Protein AF-A0A382XWU5-F1 (afdb_monomer)

Structure (mmCIF, N/CA/C/O backbone):
data_AF-A0A382XWU5-F1
#
_entry.id   AF-A0A382XWU5-F1
#
loop_
_atom_site.group_PDB
_atom_site.id
_atom_site.type_symbol
_atom_site.label_atom_id
_atom_site.label_alt_id
_atom_site.label_comp_id
_atom_site.label_asym_id
_atom_site.label_entity_id
_atom_site.label_seq_id
_atom_site.pdbx_PDB_ins_code
_atom_site.Cartn_x
_atom_site.Cartn_y
_atom_site.Cartn_z
_atom_site.occupancy
_atom_site.B_iso_or_equiv
_atom_site.auth_seq_id
_atom_site.auth_comp_id
_atom_site.auth_asym_id
_atom_site.auth_atom_id
_atom_site.pdbx_PDB_model_num
ATOM 1 N N . MET A 1 1 ? -29.945 58.607 24.976 1.00 47.78 1 MET A N 1
ATOM 2 C CA . MET A 1 1 ? -29.449 58.327 23.611 1.00 47.78 1 MET A CA 1
ATOM 3 C C . MET A 1 1 ? -27.964 57.992 23.700 1.00 47.78 1 MET A C 1
ATOM 5 O O . MET A 1 1 ? -27.183 58.890 23.975 1.00 47.78 1 MET A O 1
ATOM 9 N N . LYS A 1 2 ? -27.612 56.704 23.615 1.00 45.28 2 LYS A N 1
ATOM 10 C CA . LYS A 1 2 ? -26.262 56.135 23.424 1.00 45.28 2 LYS A CA 1
ATOM 11 C C . LYS A 1 2 ? -26.508 54.673 23.052 1.00 45.28 2 LYS A C 1
ATOM 13 O O . LYS A 1 2 ? -27.006 53.902 23.863 1.00 45.28 2 LYS A O 1
ATOM 18 N N . THR A 1 3 ? -26.360 54.396 21.769 1.00 47.94 3 THR A N 1
ATOM 19 C CA . THR A 1 3 ? -26.756 53.167 21.083 1.00 47.94 3 THR A CA 1
ATOM 20 C C . THR A 1 3 ? -25.823 52.007 21.423 1.00 47.94 3 THR A C 1
ATOM 22 O O . THR A 1 3 ? -24.619 52.191 21.570 1.00 47.94 3 THR A O 1
ATOM 25 N N . LEU A 1 4 ? -26.422 50.823 21.551 1.00 46.69 4 LEU A N 1
ATOM 26 C CA . LEU A 1 4 ? -25.793 49.521 21.756 1.00 46.69 4 LEU A CA 1
ATOM 27 C C . LEU A 1 4 ? -24.927 49.136 20.543 1.00 46.69 4 LEU A C 1
ATOM 29 O O . LEU A 1 4 ? -25.350 49.317 19.403 1.00 46.69 4 LEU A O 1
ATOM 33 N N . PHE A 1 5 ? -23.742 48.581 20.796 1.00 53.69 5 PHE A N 1
ATOM 34 C CA . PHE A 1 5 ? -22.910 47.917 19.789 1.00 53.69 5 PHE A CA 1
ATOM 35 C C . PHE A 1 5 ? -23.463 46.517 19.482 1.00 53.69 5 PHE A C 1
ATOM 37 O O . PHE A 1 5 ? -23.706 45.764 20.426 1.00 53.69 5 PHE A O 1
ATOM 44 N N . PRO A 1 6 ? -23.546 46.105 18.207 1.00 48.34 6 PRO A N 1
ATOM 45 C CA . PRO A 1 6 ? -23.460 44.698 17.853 1.00 48.34 6 PRO A CA 1
ATOM 46 C C . PRO A 1 6 ? -22.148 44.422 17.107 1.00 48.34 6 PRO A C 1
ATOM 48 O O . PRO A 1 6 ? -21.936 44.881 15.987 1.00 48.34 6 PRO A O 1
ATOM 51 N N . ILE A 1 7 ? -21.266 43.644 17.740 1.00 51.47 7 ILE A N 1
ATOM 52 C CA . ILE A 1 7 ? -20.203 42.913 17.046 1.00 51.47 7 ILE A CA 1
ATOM 53 C C . ILE A 1 7 ? -20.905 41.738 16.366 1.00 51.47 7 ILE A C 1
ATOM 55 O O . ILE A 1 7 ? -21.276 40.770 17.027 1.00 51.47 7 ILE A O 1
ATOM 59 N N . LEU A 1 8 ? -21.159 41.856 15.063 1.00 40.47 8 LEU A N 1
ATOM 60 C CA . LEU A 1 8 ? -21.640 40.744 14.254 1.00 40.47 8 LEU A CA 1
ATOM 61 C C . LEU A 1 8 ? -20.419 40.047 13.657 1.00 40.47 8 LEU A C 1
ATOM 63 O O . LEU A 1 8 ? -19.794 40.538 12.721 1.00 40.47 8 LEU A O 1
ATOM 67 N N . THR A 1 9 ? -20.055 38.927 14.270 1.00 47.25 9 THR A N 1
ATOM 68 C CA . THR A 1 9 ? -19.022 38.002 13.815 1.00 47.25 9 THR A CA 1
ATOM 69 C C . THR A 1 9 ? -19.362 37.516 12.408 1.00 47.25 9 THR A C 1
ATOM 71 O O . THR A 1 9 ? -20.325 36.776 12.217 1.00 47.25 9 THR A O 1
ATOM 74 N N . THR A 1 10 ? -18.584 37.931 11.410 1.00 50.41 10 THR A N 1
ATOM 75 C CA . THR A 1 10 ? -18.626 37.340 10.070 1.00 50.41 10 THR A CA 1
ATOM 76 C C . THR A 1 10 ? -18.156 35.892 10.177 1.00 50.41 10 THR A C 1
ATOM 78 O O . THR A 1 10 ? -16.973 35.632 10.393 1.00 50.41 10 THR A O 1
ATOM 81 N N . LEU A 1 11 ? -19.086 34.943 10.065 1.00 43.41 11 LEU A N 1
ATOM 82 C CA . LEU A 1 11 ? -18.778 33.525 9.926 1.00 43.41 11 LEU A CA 1
ATOM 83 C C . LEU A 1 11 ? -18.130 33.317 8.551 1.00 43.41 11 LEU A C 1
ATOM 85 O O . LEU A 1 11 ? -18.790 33.418 7.517 1.00 43.41 11 LEU A O 1
ATOM 89 N N . LEU A 1 12 ? -16.821 33.072 8.546 1.00 43.38 12 LEU A N 1
ATOM 90 C CA . LEU A 1 12 ? -16.079 32.640 7.371 1.00 43.38 12 LEU A CA 1
ATOM 91 C C . LEU A 1 12 ? -16.548 31.222 7.022 1.00 43.38 12 LEU A C 1
ATOM 93 O O . LEU A 1 12 ? -16.165 30.260 7.683 1.00 43.38 12 LEU A O 1
ATOM 97 N N . VAL A 1 13 ? -17.380 31.080 5.991 1.00 46.50 13 VAL A N 1
ATOM 98 C CA . VAL A 1 13 ? -17.580 29.776 5.354 1.00 46.50 13 VAL A CA 1
ATOM 99 C C . VAL A 1 13 ? -16.325 29.516 4.531 1.00 46.50 13 VAL A C 1
ATOM 101 O O . VAL A 1 13 ? -16.225 29.916 3.374 1.00 46.50 13 VAL A O 1
ATOM 104 N N . ALA A 1 14 ? -15.330 28.887 5.153 1.00 50.69 14 ALA A N 1
ATOM 105 C CA . ALA A 1 14 ? -14.330 28.158 4.399 1.00 50.69 14 ALA A CA 1
ATOM 106 C C . ALA A 1 14 ? -15.072 26.979 3.763 1.00 50.69 14 ALA A C 1
ATOM 108 O O . ALA A 1 14 ? -15.280 25.948 4.396 1.00 50.69 14 ALA A O 1
ATOM 109 N N . ALA A 1 15 ? -15.540 27.160 2.528 1.00 53.72 15 ALA A N 1
ATOM 110 C CA . ALA A 1 15 ? -15.833 26.037 1.659 1.00 53.72 15 ALA A CA 1
ATOM 111 C C . ALA A 1 15 ? -14.479 25.397 1.341 1.00 53.72 15 ALA A C 1
ATOM 113 O O . ALA A 1 15 ? -13.852 25.696 0.325 1.00 53.72 15 ALA A O 1
ATOM 114 N N . SER A 1 16 ? -13.973 24.589 2.273 1.00 58.25 16 SER A N 1
ATOM 115 C CA . SER A 1 16 ? -12.977 23.587 1.942 1.00 58.25 16 SER A CA 1
ATOM 116 C C . SER A 1 16 ? -13.573 22.781 0.798 1.00 58.25 16 SER A C 1
ATOM 118 O O . SER A 1 16 ? -14.723 22.343 0.859 1.00 58.25 16 SER A O 1
ATOM 120 N N . LEU A 1 17 ? -12.812 22.671 -0.285 1.00 52.06 17 LEU A N 1
ATOM 121 C CA . LEU A 1 17 ? -13.108 21.767 -1.379 1.00 52.06 17 LEU A CA 1
ATOM 122 C C . LEU A 1 17 ? -13.188 20.368 -0.767 1.00 52.06 17 LEU A C 1
ATOM 124 O O . LEU A 1 17 ? -12.168 19.725 -0.546 1.00 52.06 17 LEU A O 1
ATOM 128 N N . VAL A 1 18 ? -14.394 19.926 -0.411 1.00 57.00 18 VAL A N 1
ATOM 129 C CA . VAL A 1 18 ? -14.641 18.527 -0.091 1.00 57.00 18 VAL A CA 1
ATOM 130 C C . VAL A 1 18 ? -14.540 17.824 -1.431 1.00 57.00 18 VAL A C 1
ATOM 132 O O . VAL A 1 18 ? -15.486 17.809 -2.218 1.00 57.00 18 VAL A O 1
ATOM 135 N N . THR A 1 19 ? -13.349 17.318 -1.733 1.00 56.00 19 THR A N 1
ATOM 136 C CA . THR A 1 19 ? -13.172 16.325 -2.781 1.00 56.00 19 THR A CA 1
ATOM 137 C C . THR A 1 19 ? -13.959 15.107 -2.322 1.00 56.00 19 THR A C 1
ATOM 139 O O . THR A 1 19 ? -13.486 14.319 -1.505 1.00 56.00 19 THR A O 1
ATOM 142 N N . THR A 1 20 ? -15.208 15.007 -2.771 1.00 55.88 20 THR A N 1
ATOM 143 C CA . THR A 1 20 ? -15.975 13.772 -2.669 1.00 55.88 20 THR A CA 1
ATOM 144 C C . THR A 1 20 ? -15.310 12.804 -3.636 1.00 55.88 20 THR A C 1
ATOM 146 O O . THR A 1 20 ? -15.597 12.786 -4.831 1.00 55.88 20 THR A O 1
ATOM 149 N N . TYR A 1 21 ? -14.321 12.062 -3.135 1.00 55.44 21 TYR A N 1
ATOM 150 C CA . TYR A 1 21 ? -13.977 10.799 -3.767 1.00 55.44 21 TYR A CA 1
ATOM 151 C C . TYR A 1 21 ? -15.264 9.972 -3.773 1.00 55.44 21 TYR A C 1
ATOM 153 O O . TYR A 1 21 ? -16.003 10.037 -2.785 1.00 55.44 21 TYR A O 1
ATOM 161 N N . PRO A 1 22 ? -15.611 9.297 -4.881 1.00 56.03 22 PRO A N 1
ATOM 162 C CA . PRO A 1 22 ? -16.737 8.380 -4.858 1.00 56.03 22 PRO A CA 1
ATOM 163 C C . PRO A 1 22 ? -16.547 7.462 -3.649 1.00 56.03 22 PRO A C 1
ATOM 165 O O . PRO A 1 22 ? -15.500 6.833 -3.522 1.00 56.03 22 PRO A O 1
ATOM 168 N N . ASP A 1 23 ? -17.540 7.458 -2.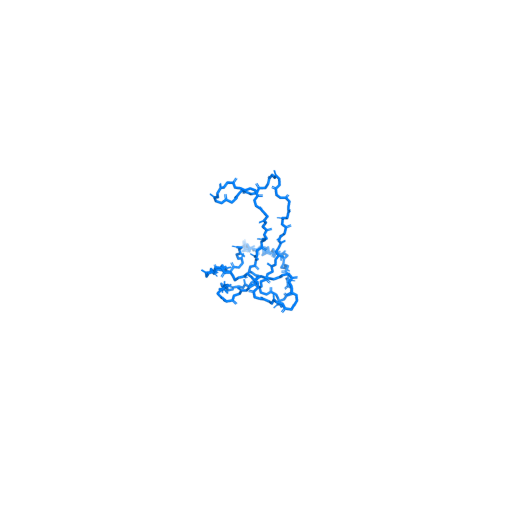760 1.00 55.50 23 ASP A N 1
ATOM 169 C CA . ASP A 1 23 ? -17.593 6.781 -1.449 1.00 55.50 23 ASP A CA 1
ATOM 170 C C . ASP A 1 23 ? -17.533 5.240 -1.564 1.00 55.50 23 ASP A C 1
ATOM 172 O O . ASP A 1 23 ? -17.958 4.520 -0.673 1.00 55.50 23 ASP A O 1
ATOM 176 N N . ASP A 1 24 ? -17.081 4.736 -2.710 1.00 62.28 24 ASP A N 1
ATOM 177 C CA . ASP A 1 24 ? -17.146 3.340 -3.133 1.00 62.28 24 ASP A CA 1
ATOM 178 C C . ASP A 1 24 ? -15.749 2.694 -3.171 1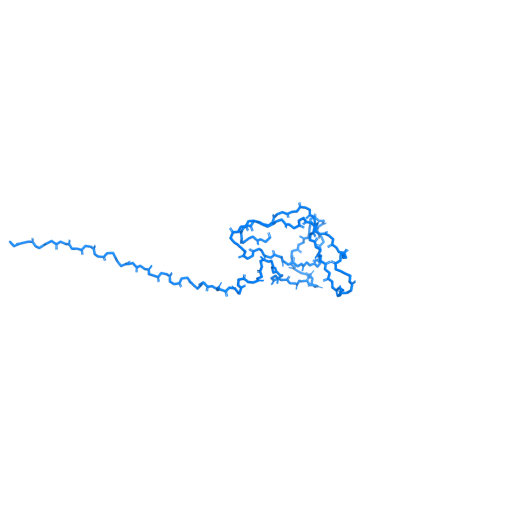.00 62.28 24 ASP A C 1
ATOM 180 O O . ASP A 1 24 ? -15.620 1.539 -3.565 1.00 62.28 24 ASP A O 1
ATOM 184 N N . GLN A 1 25 ? -14.687 3.440 -2.831 1.00 78.19 25 GLN A N 1
ATOM 185 C CA . GLN A 1 25 ? -13.304 2.949 -2.856 1.00 78.19 25 GLN A CA 1
ATOM 186 C C . GLN A 1 25 ? -12.570 3.294 -1.558 1.00 78.19 25 GLN A C 1
ATOM 188 O O . GLN A 1 25 ? -11.955 4.357 -1.440 1.00 78.1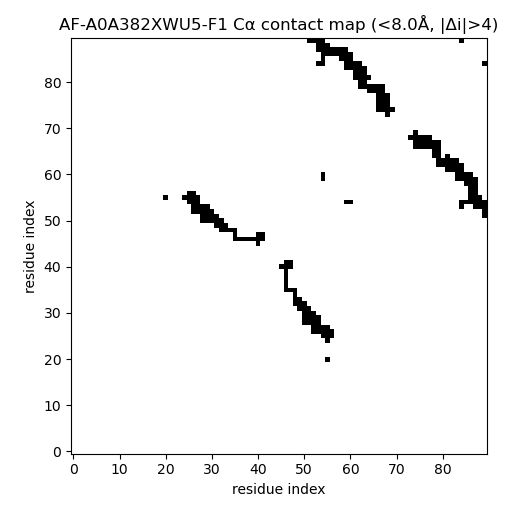9 25 GLN A O 1
ATOM 193 N N . ASP A 1 26 ? -12.627 2.373 -0.597 1.00 91.94 26 ASP A N 1
ATOM 194 C CA . ASP A 1 26 ? -12.047 2.526 0.743 1.00 91.94 26 ASP A CA 1
ATOM 195 C C . ASP A 1 26 ? -10.510 2.571 0.740 1.00 91.94 26 ASP A C 1
ATOM 197 O O . ASP A 1 26 ? -9.893 3.312 1.507 1.00 91.94 26 ASP A O 1
ATOM 201 N N . LEU A 1 27 ? -9.888 1.803 -0.158 1.00 93.31 27 LEU A N 1
ATOM 202 C CA . LEU A 1 27 ? -8.445 1.767 -0.380 1.00 93.31 27 LEU A CA 1
ATOM 203 C C . LEU A 1 27 ? -8.149 1.999 -1.854 1.00 93.31 27 LEU A C 1
ATOM 205 O O . LEU A 1 27 ? -8.712 1.337 -2.727 1.00 93.31 27 LEU A O 1
ATOM 209 N N . ILE A 1 28 ? -7.240 2.928 -2.127 1.00 95.19 28 ILE A N 1
ATOM 210 C CA . ILE A 1 28 ? -6.839 3.285 -3.487 1.00 95.19 28 ILE A CA 1
ATOM 211 C C . ILE A 1 28 ? -5.322 3.266 -3.620 1.00 95.19 28 ILE A C 1
ATOM 213 O O . ILE A 1 28 ? -4.609 3.570 -2.668 1.00 95.19 28 ILE A O 1
ATOM 217 N N . ILE A 1 29 ? -4.838 2.954 -4.821 1.00 95.62 29 ILE A N 1
ATOM 218 C CA . ILE A 1 29 ? -3.442 3.199 -5.183 1.00 95.62 29 ILE A CA 1
ATOM 219 C C . ILE A 1 29 ? -3.341 4.646 -5.671 1.00 95.62 29 ILE A C 1
ATOM 221 O O . ILE A 1 29 ? -3.943 4.985 -6.693 1.00 95.62 29 ILE A O 1
ATOM 225 N N . THR A 1 30 ? -2.627 5.504 -4.942 1.00 96.50 30 THR A N 1
ATOM 226 C CA . THR A 1 30 ? -2.480 6.936 -5.277 1.00 96.50 30 THR A CA 1
ATOM 227 C C . THR A 1 30 ? -1.264 7.225 -6.148 1.00 96.50 30 THR A C 1
ATOM 229 O O . THR A 1 30 ? -1.316 8.142 -6.970 1.00 96.50 30 THR A O 1
ATOM 232 N N . GLU A 1 31 ? -0.205 6.422 -6.034 1.00 96.06 31 GLU A N 1
ATOM 233 C CA . GLU A 1 31 ? 1.023 6.557 -6.821 1.00 96.06 31 GLU A CA 1
ATOM 234 C C . GLU A 1 31 ? 1.575 5.191 -7.249 1.00 96.06 31 GLU A C 1
ATOM 236 O O . GLU A 1 31 ? 1.383 4.175 -6.580 1.00 96.06 31 GLU A O 1
ATOM 241 N N . PHE A 1 32 ? 2.263 5.182 -8.390 1.00 95.12 32 PHE A N 1
ATOM 242 C CA . PHE A 1 32 ? 2.977 4.035 -8.937 1.00 95.12 32 PHE A CA 1
ATOM 243 C C . PHE A 1 32 ? 4.312 4.516 -9.522 1.00 95.12 32 PHE A C 1
ATOM 245 O O . PHE A 1 32 ? 4.324 5.177 -10.566 1.00 95.12 32 PHE A O 1
ATOM 252 N N . LEU A 1 33 ? 5.431 4.180 -8.874 1.00 95.94 33 LEU A N 1
ATOM 253 C CA . LEU A 1 33 ? 6.778 4.525 -9.329 1.00 95.94 33 LEU A CA 1
ATOM 254 C C . LEU A 1 33 ? 7.563 3.257 -9.685 1.00 95.94 33 LEU A C 1
ATOM 256 O O . LEU A 1 33 ? 8.146 2.616 -8.819 1.00 95.94 33 LEU A O 1
ATOM 260 N N . ALA A 1 34 ? 7.618 2.936 -10.980 1.00 94.69 34 ALA A N 1
ATOM 261 C CA . ALA A 1 34 ? 8.347 1.775 -11.520 1.00 94.69 34 ALA A CA 1
ATOM 262 C C . ALA A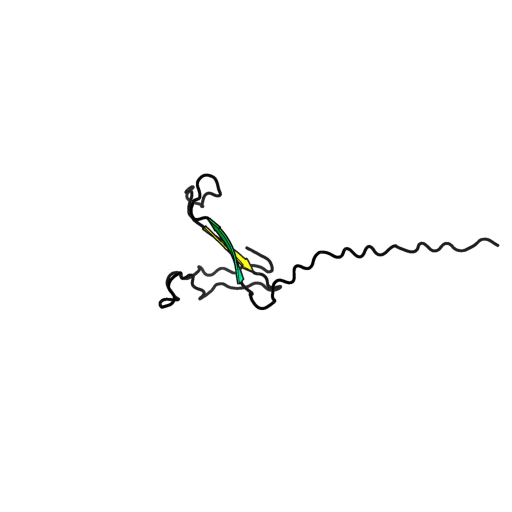 1 34 ? 9.737 2.107 -12.105 1.00 94.69 34 ALA A C 1
ATOM 264 O O . ALA A 1 34 ? 10.318 1.332 -12.861 1.00 94.69 34 ALA A O 1
ATOM 265 N N . ALA A 1 35 ? 10.219 3.330 -11.884 1.00 94.94 35 ALA A N 1
ATOM 266 C CA . ALA A 1 35 ? 11.520 3.783 -12.365 1.00 94.94 35 ALA A CA 1
ATOM 267 C C . ALA A 1 35 ? 12.089 4.809 -11.388 1.00 94.94 35 ALA A C 1
ATOM 269 O O . ALA A 1 35 ? 12.123 6.016 -11.646 1.00 94.94 35 ALA A O 1
ATOM 270 N N . ASN A 1 36 ? 12.501 4.319 -10.227 1.00 95.50 36 ASN A N 1
ATOM 271 C CA . ASN A 1 36 ? 12.983 5.153 -9.143 1.00 95.50 36 ASN A CA 1
ATOM 272 C C . ASN A 1 36 ? 14.4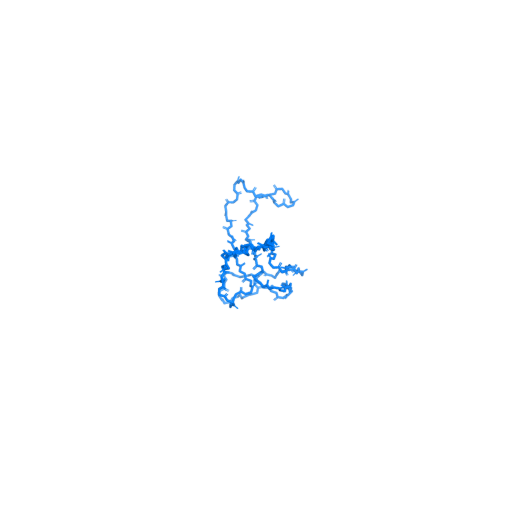78 5.483 -9.303 1.00 95.50 36 ASN A C 1
ATOM 274 O O . ASN A 1 36 ? 15.339 4.803 -8.767 1.00 95.50 36 ASN A O 1
ATOM 278 N N . SER A 1 37 ? 14.820 6.524 -10.066 1.00 93.56 37 SER A N 1
ATOM 279 C CA . SER A 1 37 ? 16.229 6.932 -10.248 1.00 93.56 37 SER A CA 1
ATOM 280 C C . SER A 1 37 ? 16.720 7.981 -9.248 1.00 93.56 37 SER A C 1
ATOM 282 O O . SER A 1 37 ? 17.919 8.235 -9.150 1.00 93.56 37 SER A O 1
ATOM 284 N N . SER A 1 38 ? 15.798 8.677 -8.583 1.00 92.94 38 SER A N 1
ATOM 285 C CA . SER A 1 38 ? 16.111 9.833 -7.731 1.00 92.94 38 SER A CA 1
ATOM 286 C C . SER A 1 38 ? 15.062 10.093 -6.644 1.00 92.94 38 SER A C 1
ATOM 288 O O . SER A 1 38 ? 14.974 11.217 -6.150 1.00 92.94 38 SER A O 1
ATOM 290 N N . GLY A 1 39 ? 14.208 9.111 -6.353 1.00 91.94 39 GLY A N 1
ATOM 291 C CA . GLY A 1 39 ? 13.142 9.204 -5.363 1.00 91.94 39 GLY A CA 1
ATOM 292 C C . GLY A 1 39 ? 13.568 8.669 -3.997 1.00 91.94 39 GLY A C 1
ATOM 293 O O . GLY A 1 39 ? 14.723 8.805 -3.592 1.00 91.94 39 GLY A O 1
ATOM 294 N N . LEU A 1 40 ? 12.602 8.096 -3.278 1.00 94.00 40 LEU A N 1
ATOM 295 C CA . LEU A 1 40 ? 12.813 7.492 -1.963 1.00 94.00 40 LEU A CA 1
ATOM 296 C C . LEU A 1 40 ? 13.719 6.262 -2.074 1.00 94.00 40 LEU A C 1
ATOM 298 O O . LEU A 1 40 ? 13.654 5.536 -3.060 1.00 94.00 40 LEU A O 1
ATOM 302 N N . LEU A 1 41 ? 14.548 6.032 -1.063 1.00 95.81 41 LEU A N 1
ATOM 303 C CA . LEU A 1 41 ? 15.274 4.775 -0.901 1.00 95.81 41 LEU A CA 1
ATOM 304 C C . LEU A 1 41 ? 14.542 3.938 0.146 1.00 95.81 41 LEU A C 1
ATOM 306 O O . LEU A 1 41 ? 13.956 4.508 1.070 1.00 95.81 41 LEU A O 1
ATOM 310 N N . ASP A 1 42 ? 14.565 2.620 -0.008 1.00 93.62 42 ASP A N 1
ATOM 311 C CA . ASP A 1 42 ? 14.069 1.713 1.025 1.00 93.62 42 ASP A CA 1
ATOM 312 C C . ASP A 1 42 ? 15.043 1.613 2.217 1.00 93.62 42 ASP A C 1
ATOM 314 O O . ASP A 1 42 ? 16.086 2.276 2.264 1.00 93.62 42 ASP A O 1
ATOM 318 N N . ASP A 1 43 ? 14.683 0.800 3.212 1.00 92.44 43 ASP A N 1
ATOM 319 C CA . ASP A 1 43 ? 15.452 0.643 4.452 1.00 92.44 43 ASP A CA 1
ATOM 320 C C . ASP A 1 43 ? 16.836 -0.005 4.242 1.00 92.44 43 ASP A C 1
ATOM 322 O O . ASP A 1 43 ? 17.714 0.142 5.098 1.00 92.44 43 ASP A O 1
ATOM 326 N N . ASP A 1 44 ? 17.056 -0.671 3.104 1.00 96.56 44 ASP A N 1
ATOM 327 C CA . ASP A 1 44 ? 18.351 -1.235 2.710 1.00 96.56 44 ASP A CA 1
ATOM 328 C C . ASP A 1 44 ? 19.202 -0.223 1.911 1.00 96.56 44 ASP A C 1
ATOM 330 O O . ASP A 1 44 ? 20.389 -0.452 1.656 1.00 96.56 44 ASP A O 1
ATOM 334 N N . GLY A 1 45 ? 18.635 0.945 1.589 1.00 95.75 45 GLY A N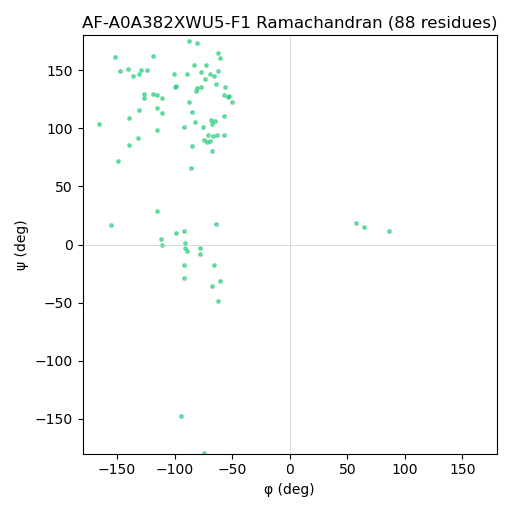 1
ATOM 335 C CA . GLY A 1 45 ? 19.272 2.010 0.819 1.00 95.75 45 GLY A CA 1
ATOM 336 C C . GLY A 1 45 ? 19.127 1.850 -0.696 1.00 95.75 45 GLY A C 1
ATOM 337 O O . GLY A 1 45 ? 19.793 2.579 -1.439 1.00 95.75 45 GLY A O 1
ATOM 338 N N . ASP A 1 46 ? 18.271 0.935 -1.153 1.00 96.25 46 ASP A N 1
ATOM 339 C CA . ASP A 1 46 ? 18.046 0.654 -2.564 1.00 96.25 46 ASP A CA 1
ATOM 340 C C . ASP A 1 46 ? 16.939 1.542 -3.153 1.00 96.25 46 ASP A C 1
ATOM 342 O O . ASP A 1 46 ? 15.966 1.931 -2.503 1.00 96.25 46 ASP A O 1
ATOM 346 N N . SER A 1 47 ? 17.090 1.891 -4.432 1.00 96.44 47 SER A N 1
ATOM 347 C CA . SER A 1 47 ? 16.097 2.661 -5.185 1.00 96.44 47 SER A CA 1
ATOM 348 C C . SER A 1 47 ? 15.032 1.739 -5.789 1.00 96.44 47 SER A C 1
ATOM 350 O O . SER A 1 47 ? 14.956 1.570 -7.010 1.00 96.44 47 SER A O 1
ATOM 352 N N . SER A 1 48 ? 14.248 1.102 -4.923 1.00 95.62 48 SER A N 1
ATOM 353 C CA . SER A 1 48 ? 13.222 0.133 -5.314 1.00 95.62 48 SER A CA 1
ATOM 354 C C . SER A 1 48 ? 12.000 0.796 -5.961 1.00 95.62 48 SER A C 1
ATOM 356 O O . SER A 1 48 ? 11.695 1.970 -5.714 1.00 95.62 48 SER A O 1
ATOM 358 N N . ASP A 1 49 ? 11.291 0.027 -6.788 1.00 95.19 49 ASP A N 1
ATOM 359 C CA . ASP A 1 49 ? 9.959 0.390 -7.272 1.00 95.19 49 ASP A CA 1
ATOM 360 C C . ASP A 1 49 ? 8.952 0.322 -6.119 1.00 95.19 49 ASP A C 1
ATOM 362 O O . ASP A 1 49 ? 9.071 -0.525 -5.229 1.00 95.19 49 ASP A O 1
ATOM 366 N N . TRP A 1 50 ? 7.940 1.187 -6.136 1.00 94.88 50 TRP A N 1
ATOM 367 C CA . TRP A 1 50 ? 6.932 1.220 -5.077 1.00 94.88 50 TRP A CA 1
ATOM 368 C C . TRP A 1 50 ? 5.574 1.723 -5.566 1.00 94.88 50 TRP A C 1
ATOM 370 O O . TRP A 1 50 ? 5.439 2.352 -6.620 1.00 94.88 50 TRP A O 1
ATOM 380 N N . ILE A 1 51 ? 4.555 1.416 -4.766 1.00 95.81 51 ILE A N 1
ATOM 381 C CA . ILE A 1 51 ? 3.197 1.938 -4.902 1.00 95.81 51 ILE A CA 1
ATOM 382 C C . ILE A 1 51 ? 2.789 2.613 -3.600 1.00 95.81 51 ILE A C 1
ATOM 384 O O . ILE A 1 51 ? 3.228 2.192 -2.529 1.00 95.81 51 ILE A O 1
ATOM 388 N N . GLU A 1 52 ? 1.935 3.627 -3.688 1.00 96.44 52 GLU A N 1
ATOM 389 C CA . GLU A 1 52 ? 1.295 4.220 -2.514 1.00 96.44 52 GLU A CA 1
ATOM 390 C C . GLU A 1 52 ? -0.115 3.672 -2.355 1.00 96.44 52 GLU A C 1
ATOM 392 O O . GLU A 1 52 ? -0.859 3.614 -3.334 1.00 96.44 52 GLU A O 1
ATOM 397 N N . ILE A 1 53 ? -0.496 3.317 -1.131 1.00 96.94 53 ILE A N 1
ATOM 398 C CA . ILE A 1 53 ? -1.855 2.899 -0.795 1.00 96.94 53 ILE A CA 1
ATOM 399 C C . ILE A 1 53 ? -2.428 3.929 0.161 1.00 96.94 53 ILE A C 1
ATOM 401 O O . ILE A 1 53 ? -1.817 4.223 1.174 1.00 96.94 53 ILE A O 1
ATOM 405 N N . HIS A 1 54 ? -3.611 4.453 -0.137 1.00 96.31 54 HIS A N 1
ATOM 406 C CA . HIS A 1 54 ? -4.279 5.434 0.707 1.00 96.31 54 HIS A CA 1
ATOM 407 C C . HIS A 1 54 ? -5.618 4.902 1.209 1.00 96.31 54 HIS A C 1
ATOM 409 O O . HIS A 1 54 ? -6.464 4.482 0.412 1.00 96.31 54 HIS A O 1
ATOM 415 N N . ASN A 1 55 ? -5.833 4.988 2.522 1.00 96.00 55 ASN A N 1
ATOM 416 C CA . ASN A 1 55 ? -7.125 4.730 3.152 1.00 96.00 55 ASN A CA 1
ATOM 417 C C . ASN A 1 55 ? -8.004 5.983 3.060 1.00 96.00 55 ASN A C 1
ATOM 419 O O . ASN A 1 55 ? -7.812 6.948 3.799 1.00 96.00 55 ASN A O 1
ATOM 423 N N . THR A 1 56 ? -8.998 5.970 2.173 1.00 95.50 56 THR A N 1
ATOM 424 C CA . THR A 1 56 ? -9.892 7.118 1.954 1.00 95.50 56 THR A CA 1
ATOM 425 C C . THR A 1 56 ? -10.968 7.242 3.034 1.00 95.50 56 THR A C 1
ATOM 427 O O . THR A 1 56 ? -11.694 8.239 3.062 1.00 95.50 56 THR A O 1
ATOM 430 N N . THR A 1 57 ? -11.104 6.256 3.919 1.00 93.81 57 THR A N 1
ATOM 431 C CA . THR A 1 57 ? -12.202 6.201 4.883 1.00 93.81 57 THR A CA 1
ATOM 432 C C . THR A 1 57 ? -11.942 7.091 6.102 1.00 93.81 57 THR A C 1
ATOM 434 O O . THR A 1 57 ? -10.892 7.720 6.255 1.00 93.81 57 THR A O 1
ATOM 437 N N . GLN A 1 58 ? -12.951 7.205 6.970 1.00 95.06 58 GLN A N 1
ATOM 438 C CA . GLN A 1 58 ? -12.831 7.894 8.260 1.00 95.06 58 GLN A CA 1
ATOM 439 C C . GLN A 1 58 ? -12.421 6.953 9.405 1.00 95.06 58 GLN A C 1
ATOM 441 O O . GLN A 1 58 ? -12.253 7.422 10.531 1.00 95.06 58 GLN A O 1
ATOM 446 N N . GLU A 1 59 ? -12.200 5.670 9.126 1.00 96.00 59 GLU A N 1
ATOM 447 C CA . GLU A 1 59 ? -11.808 4.644 10.095 1.00 96.00 59 GLU A CA 1
ATOM 448 C C . GLU A 1 59 ? -10.442 4.058 9.716 1.00 96.00 59 GLU A C 1
ATOM 450 O O . GLU A 1 59 ? -9.968 4.247 8.599 1.00 96.00 59 GLU A O 1
ATOM 455 N N . SER A 1 60 ? -9.757 3.394 10.646 1.00 97.00 60 SER A N 1
ATOM 456 C CA . SER A 1 60 ? -8.536 2.659 10.307 1.00 97.00 60 SER A CA 1
ATOM 457 C C . SER A 1 60 ? -8.883 1.335 9.621 1.00 97.00 60 SER A C 1
ATOM 459 O O . SER A 1 60 ? -9.914 0.727 9.909 1.00 97.00 60 SER A O 1
ATOM 461 N N . MET A 1 61 ? -8.022 0.881 8.711 1.00 96.31 61 MET A N 1
ATOM 462 C CA . MET A 1 61 ? -8.250 -0.326 7.921 1.00 96.31 61 MET A CA 1
ATOM 463 C C . MET A 1 61 ? -7.071 -1.287 8.027 1.00 96.31 61 MET A C 1
ATOM 465 O O . MET A 1 61 ? -5.931 -0.915 7.760 1.00 96.31 61 MET A O 1
ATOM 469 N N . SER A 1 62 ? -7.354 -2.535 8.405 1.00 96.94 62 SER A N 1
ATOM 470 C CA . SER A 1 62 ? -6.366 -3.615 8.388 1.00 96.94 62 SER A CA 1
ATOM 471 C C . SER A 1 62 ? -6.209 -4.173 6.975 1.00 96.94 62 SER A C 1
ATOM 473 O O . SER A 1 62 ? -7.206 -4.470 6.316 1.00 96.94 62 SER A O 1
ATOM 475 N N . LEU A 1 63 ? -4.960 -4.365 6.547 1.00 96.75 63 LEU A N 1
ATOM 476 C CA . LEU A 1 63 ? -4.601 -5.093 5.328 1.00 96.75 63 LEU A CA 1
ATOM 477 C C . LEU A 1 63 ? -4.354 -6.588 5.588 1.00 96.75 63 LEU A C 1
ATOM 479 O O . LEU A 1 63 ? -3.833 -7.299 4.726 1.00 96.75 63 LEU A O 1
ATOM 483 N N . GLU A 1 64 ? -4.704 -7.096 6.772 1.00 96.81 64 GLU A N 1
ATOM 484 C CA . GLU A 1 64 ? -4.648 -8.530 7.046 1.00 96.81 64 GLU A CA 1
ATOM 485 C C . GLU A 1 64 ? -5.507 -9.303 6.034 1.00 96.81 64 GLU A C 1
ATOM 487 O O . GLU A 1 64 ? -6.668 -8.976 5.808 1.00 96.81 64 GLU A O 1
ATOM 492 N N . ASP A 1 65 ? -4.912 -10.325 5.413 1.00 95.44 65 ASP A N 1
ATOM 493 C CA . ASP A 1 65 ? -5.521 -11.129 4.341 1.00 95.44 65 ASP A CA 1
ATOM 494 C C . ASP A 1 65 ? -5.837 -10.375 3.038 1.00 95.44 65 ASP A C 1
ATOM 496 O O . ASP A 1 65 ? -6.508 -10.916 2.157 1.00 95.44 65 ASP A O 1
ATOM 500 N N . TRP A 1 66 ? -5.283 -9.175 2.853 1.00 96.75 66 TRP A N 1
ATOM 501 C CA . TRP A 1 66 ? -5.273 -8.509 1.554 1.00 96.75 66 TRP A CA 1
ATOM 502 C C . TRP A 1 66 ? -4.118 -9.007 0.690 1.00 96.75 66 TRP A C 1
ATOM 504 O O . TRP A 1 66 ? -3.065 -9.436 1.180 1.00 96.75 66 TRP A O 1
ATOM 514 N N . TYR A 1 67 ? -4.306 -8.897 -0.625 1.00 97.38 67 TYR A N 1
ATOM 515 C CA . TYR A 1 67 ? -3.321 -9.302 -1.618 1.00 97.38 67 TYR A CA 1
ATOM 516 C C . TYR A 1 67 ? -3.195 -8.262 -2.734 1.00 97.38 67 TYR A C 1
ATOM 518 O O . TYR A 1 67 ? -4.185 -7.656 -3.141 1.00 97.38 67 TYR A O 1
ATOM 526 N N . LEU A 1 68 ? -1.979 -8.089 -3.252 1.00 96.50 68 LEU A N 1
ATOM 527 C CA . LEU A 1 68 ? -1.706 -7.367 -4.491 1.00 96.50 68 LEU A CA 1
ATOM 528 C C . LEU A 1 68 ? -1.537 -8.370 -5.631 1.00 96.50 68 LEU A C 1
ATOM 530 O O . LEU A 1 68 ? -0.852 -9.391 -5.493 1.00 96.50 68 LEU A O 1
ATOM 534 N N . THR A 1 69 ? 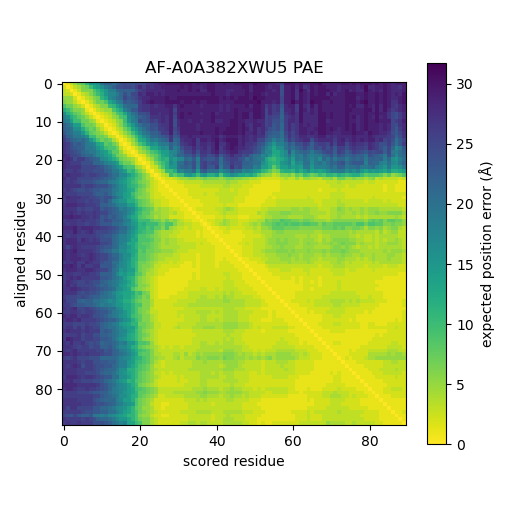-2.146 -8.062 -6.771 1.00 97.12 69 THR A N 1
ATOM 535 C CA . THR A 1 69 ? -2.003 -8.850 -7.990 1.00 97.12 69 THR A CA 1
ATOM 536 C C . THR A 1 69 ? -2.085 -7.977 -9.238 1.00 97.12 69 THR A C 1
ATOM 538 O O . THR A 1 69 ? -2.780 -6.964 -9.271 1.00 97.12 69 THR A O 1
ATOM 541 N N . ASP A 1 70 ? -1.378 -8.403 -10.272 1.00 95.56 70 ASP A N 1
ATOM 542 C CA . ASP A 1 70 ? -1.451 -7.940 -11.656 1.00 95.56 70 ASP A CA 1
ATOM 543 C C . ASP A 1 70 ? -2.025 -9.028 -12.592 1.00 95.56 70 ASP A C 1
ATOM 545 O O . ASP A 1 70 ? -2.102 -8.839 -13.805 1.00 95.56 70 ASP A O 1
ATOM 549 N N . GLU A 1 71 ? -2.453 -10.170 -12.042 1.00 98.06 71 GLU A N 1
ATOM 550 C CA . GLU A 1 71 ? -3.004 -11.306 -12.781 1.00 98.06 71 GLU A CA 1
ATOM 551 C C . GLU A 1 71 ? -4.472 -11.533 -12.414 1.00 98.06 71 GLU A C 1
ATOM 553 O O . GLU A 1 71 ? -4.802 -11.897 -11.284 1.00 98.06 71 GLU A O 1
ATOM 558 N N . GLN A 1 72 ? -5.367 -11.394 -13.396 1.00 96.44 72 GLN A N 1
ATOM 559 C CA . GLN A 1 72 ? -6.812 -11.550 -13.191 1.00 96.44 72 GLN A CA 1
ATOM 560 C C . GLN A 1 72 ? -7.210 -12.953 -12.697 1.00 96.44 72 GLN A C 1
ATOM 562 O O . GLN A 1 72 ? -8.158 -13.083 -11.925 1.00 96.44 72 GLN A O 1
ATOM 567 N N . ASP A 1 73 ? -6.466 -13.986 -13.097 1.00 97.94 73 ASP A N 1
ATOM 568 C CA . ASP A 1 73 ? -6.748 -15.381 -12.737 1.00 97.94 73 ASP A CA 1
ATOM 569 C C . ASP A 1 73 ? -6.043 -15.830 -11.443 1.00 97.94 73 ASP A C 1
ATOM 571 O O . ASP A 1 73 ? -6.239 -16.955 -10.982 1.00 97.94 73 ASP A O 1
ATOM 575 N N . ASN A 1 74 ? -5.223 -14.964 -10.837 1.00 97.81 74 ASN A N 1
ATOM 576 C CA . ASN A 1 74 ? -4.485 -15.261 -9.615 1.00 97.81 74 ASN A CA 1
ATOM 577 C C . ASN A 1 74 ? -4.479 -14.052 -8.677 1.00 97.81 74 ASN A C 1
ATOM 579 O O . ASN A 1 74 ? -3.542 -13.258 -8.653 1.00 97.81 74 ASN A O 1
ATOM 583 N N . LEU A 1 75 ? -5.522 -13.925 -7.859 1.00 96.75 75 LEU A N 1
ATOM 584 C CA . LEU A 1 75 ? -5.685 -12.763 -6.984 1.00 96.75 75 LEU A CA 1
ATOM 585 C C . LEU A 1 75 ? -4.810 -12.791 -5.716 1.00 96.75 75 LEU A C 1
ATOM 587 O O . LEU A 1 75 ? -4.821 -11.827 -4.963 1.00 96.75 75 LEU A O 1
ATOM 591 N N . ALA A 1 76 ? -4.045 -13.862 -5.473 1.00 97.31 76 ALA A N 1
ATOM 592 C CA . ALA A 1 76 ? -3.318 -14.086 -4.219 1.00 97.31 76 ALA A CA 1
ATOM 593 C C . ALA A 1 76 ? -1.782 -14.084 -4.378 1.00 97.31 76 ALA A C 1
ATOM 595 O O . ALA A 1 76 ? -1.081 -14.760 -3.623 1.00 97.31 76 ALA A O 1
ATOM 596 N N . LYS A 1 77 ? -1.242 -13.350 -5.364 1.00 97.81 77 LYS A N 1
ATOM 597 C CA . LYS A 1 77 ? 0.200 -13.348 -5.690 1.00 97.81 77 LYS A CA 1
ATOM 598 C C . LYS A 1 77 ? 1.083 -12.834 -4.558 1.00 97.81 77 LYS A C 1
ATOM 600 O O . LYS A 1 77 ? 2.079 -13.475 -4.231 1.00 97.81 77 LYS A O 1
ATOM 605 N N . TRP A 1 78 ? 0.735 -11.691 -3.972 1.00 97.38 78 TRP A N 1
ATOM 606 C CA . TRP A 1 78 ? 1.512 -11.095 -2.890 1.00 97.38 78 TRP A CA 1
ATOM 607 C C . TRP A 1 78 ? 0.604 -10.714 -1.731 1.00 97.38 78 TRP A C 1
ATOM 609 O O . TRP A 1 78 ? -0.268 -9.870 -1.891 1.00 97.38 78 TRP A O 1
ATOM 619 N N . ARG A 1 79 ? 0.787 -11.356 -0.575 1.00 97.69 79 ARG A N 1
ATOM 620 C CA . ARG A 1 79 ? 0.029 -11.047 0.642 1.00 97.69 79 ARG A CA 1
ATOM 621 C C . ARG A 1 79 ? 0.655 -9.840 1.326 1.00 97.69 79 ARG A C 1
ATOM 623 O O . ARG A 1 79 ? 1.865 -9.843 1.555 1.00 97.69 79 ARG A O 1
ATOM 630 N N . PHE A 1 80 ? -0.164 -8.867 1.703 1.00 96.44 80 PHE A N 1
ATOM 631 C CA . PHE A 1 80 ? 0.304 -7.755 2.521 1.00 96.44 80 PHE A CA 1
ATOM 632 C C . PHE A 1 80 ? 0.795 -8.251 3.895 1.00 96.44 80 PHE A C 1
ATOM 634 O O . PHE A 1 80 ? 0.293 -9.257 4.419 1.00 96.44 80 PHE A O 1
ATOM 641 N N . PRO A 1 81 ? 1.784 -7.573 4.508 1.00 95.12 81 PRO A N 1
ATOM 642 C CA . PRO A 1 81 ? 2.083 -7.782 5.919 1.00 95.12 81 PRO A CA 1
ATOM 643 C C . PRO A 1 81 ? 0.863 -7.419 6.777 1.00 95.12 81 PRO A C 1
ATOM 645 O O . PRO A 1 81 ? -0.018 -6.680 6.346 1.00 95.12 81 PRO A O 1
ATOM 648 N N . ASN A 1 82 ? 0.815 -7.923 8.014 1.00 96.25 82 ASN A N 1
ATOM 649 C CA . ASN A 1 82 ? -0.237 -7.543 8.956 1.00 96.25 82 ASN A CA 1
ATOM 650 C C . ASN A 1 82 ? -0.003 -6.101 9.438 1.00 96.25 82 ASN A C 1
ATOM 652 O O . ASN A 1 82 ? 0.711 -5.878 10.419 1.00 96.25 82 ASN A O 1
ATOM 656 N N . ILE A 1 83 ? -0.554 -5.144 8.693 1.00 96.25 83 ILE A N 1
ATOM 657 C CA . ILE A 1 83 ? -0.466 -3.709 8.941 1.00 96.25 83 ILE A CA 1
ATOM 658 C C . ILE A 1 83 ? -1.859 -3.082 8.876 1.00 96.25 83 ILE A C 1
ATOM 660 O O . ILE A 1 83 ? -2.711 -3.506 8.096 1.00 96.25 83 ILE A O 1
ATOM 664 N N . THR A 1 84 ? -2.066 -2.053 9.690 1.00 97.75 84 THR A N 1
ATOM 665 C CA . THR A 1 84 ? -3.269 -1.221 9.676 1.00 97.75 84 THR A CA 1
ATOM 666 C C . THR A 1 84 ? -2.893 0.160 9.161 1.00 97.75 84 THR A C 1
ATOM 668 O O . THR A 1 84 ? -1.993 0.790 9.714 1.00 97.75 84 THR A O 1
ATOM 671 N N . ILE A 1 85 ? -3.591 0.633 8.130 1.00 97.94 85 ILE A N 1
ATOM 672 C CA . ILE A 1 85 ? -3.500 2.016 7.665 1.00 97.94 85 ILE A CA 1
ATOM 673 C C . ILE A 1 85 ? -4.507 2.842 8.462 1.00 97.94 85 ILE A C 1
ATOM 675 O O . ILE A 1 85 ? -5.707 2.554 8.478 1.00 97.94 85 ILE A O 1
ATOM 679 N N . GLU A 1 86 ? -4.022 3.875 9.142 1.00 98.25 86 GLU A N 1
ATOM 680 C CA . GLU A 1 86 ? -4.873 4.780 9.912 1.00 98.25 86 GLU A CA 1
ATOM 681 C C . GLU A 1 86 ? -5.880 5.524 9.022 1.00 98.25 86 GLU A C 1
ATOM 683 O O . GLU A 1 86 ? -5.763 5.569 7.796 1.00 98.25 86 GLU A O 1
ATOM 688 N N . THR A 1 87 ? -6.897 6.118 9.646 1.00 95.75 87 THR A N 1
ATOM 689 C CA . THR A 1 87 ? -7.878 6.9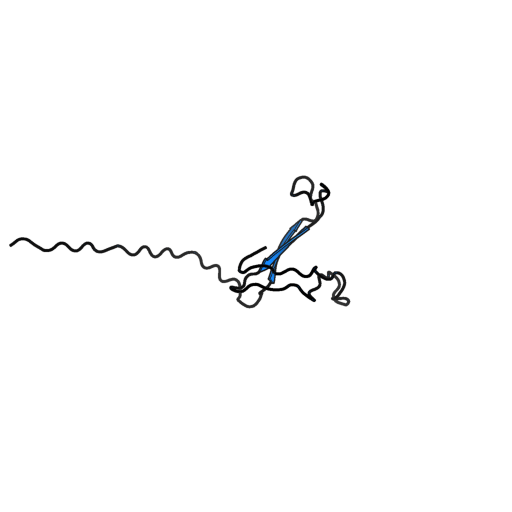64 8.948 1.00 95.75 87 THR A CA 1
ATOM 690 C C . THR A 1 87 ? -7.179 8.051 8.130 1.00 95.75 87 THR A C 1
ATOM 692 O O . THR A 1 87 ? -6.325 8.772 8.655 1.00 95.75 87 THR A O 1
ATOM 695 N N . ARG A 1 88 ? -7.518 8.171 6.837 1.00 94.31 88 ARG A N 1
ATOM 696 C CA . ARG A 1 88 ? -6.874 9.114 5.896 1.00 94.31 88 ARG A CA 1
ATOM 697 C C . ARG A 1 88 ? -5.350 8.941 5.755 1.00 94.31 88 ARG A C 1
ATOM 699 O O . ARG A 1 88 ? -4.680 9.883 5.328 1.00 94.31 88 ARG A O 1
ATOM 706 N N . GLY A 1 89 ? -4.811 7.787 6.150 1.00 96.00 89 GLY A N 1
ATOM 707 C CA . GLY A 1 89 ? -3.383 7.470 6.138 1.00 96.00 89 GLY A CA 1
ATOM 708 C C . GLY A 1 89 ? -2.875 6.894 4.814 1.00 96.00 89 GLY A C 1
ATOM 709 O O . GLY A 1 89 ? -3.659 6.628 3.898 1.00 96.00 89 GLY A O 1
ATOM 710 N N . PHE A 1 90 ? -1.555 6.699 4.772 1.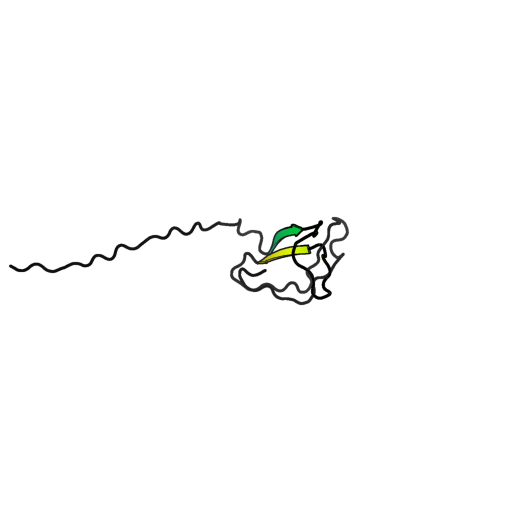00 94.50 90 PHE A N 1
ATOM 711 C CA . PHE A 1 90 ? -0.785 6.037 3.717 1.00 94.50 90 PHE A CA 1
ATOM 712 C C . PHE A 1 90 ? 0.056 4.906 4.322 1.00 94.50 90 PHE A C 1
ATOM 714 O O . PHE A 1 90 ? 0.406 5.050 5.521 1.00 94.50 90 PHE A O 1
#

InterPro domains:
  IPR001322 Lamin tail domain [PF00932] (25-84)
  IPR036415 Lamin tail domain superfamily [G3DSA:2.60.40.1260] (16-90)
  IPR036415 Lamin tail domain superfamily [SSF74853] (15-86)

Radius of gyration: 22.64 Å; Cα contacts (8 Å, |Δi|>4): 118; chains: 1; bounding box: 49×74×37 Å

pLDDT: mean 83.71, std 20.0, range [40.47, 98.25]

Foldseek 3Di:
DDDDDDPDDDDPPPPPPPPPDPPPDQKDFPDWFCDQPDDDADPVRHSHTDIDIWGAAQAKAWQQQAADDPDPVDRHPGRDDGDIAGGRGD

Sequence (90 aa):
MKTLFPILTTLLVAASLVTTYPDDQDLIITEFLAANSSGLLDDDGDSSDWIEIHNTTQESMSLEDWYLTDEQDNLAKWRFPNITIETRGF

Nearest PDB structures (foldseek):
  5ubf-assembly1_B  TM=3.060E-01  e=8.988E+00  Vibrio cholerae

Secondary structure (DSSP, 8-state):
--PPP-----------------TT-SEEEEEEES--SSS---TTS----EEEEEE-SSS-EE-TT-EE-S-TT-TTSEEPPS-EEPTT--

Mean predicted aligned error: 11.22 Å

Organism: NCBI:txid408172

Solvent-accessible surface area (backbone atoms only — not comparable to full-atom values): 6014 Å² total; per-residue (Å²): 142,84,84,86,86,79,89,77,79,80,80,79,79,75,78,67,82,75,77,77,64,71,96,83,52,56,67,42,77,80,46,78,42,85,74,40,86,84,67,70,58,52,98,87,68,44,56,57,64,53,70,39,54,34,29,69,38,92,54,66,44,70,34,62,93,36,51,51,60,95,43,94,94,43,62,70,72,39,69,51,64,87,46,65,36,44,50,64,28,102